Protein AF-A0A0B7FT93-F1 (afdb_monomer)

Foldseek 3Di:
DDPDPPPVCCVVPVVVCVPVPDDPPVPDDDPDPDPVVVVVVVVVVVVVVVVVVVVVDDDPDPPPDD

Secondary structure (DSSP, 8-state):
---SS-HHHIIIIIHHHHHHHSPPTTTS-----SHHHHHHHHHHHHHHHHHHHHHH----------

pLDDT: mean 78.75, std 12.32, range [44.38, 92.56]

Solvent-accessible surface area (backbone atoms only — not comparable to full-atom values): 4332 Å² total; per-residue (Å²): 135,86,80,73,91,41,65,67,58,43,59,72,60,44,56,77,44,40,76,77,71,45,73,57,73,91,75,43,88,73,74,65,88,46,72,69,51,43,54,52,49,51,52,52,52,51,52,52,52,51,56,53,49,60,72,70,56,73,75,82,67,81,84,82,77,131

Mean predicted aligned error: 12.43 Å

Organism: Thanatephorus cucumeris (strain AG1-IB / isolate 7/3/14) (NCBI:txid1108050)

Sequence (66 aa):
MFHYASPEWYNEHVLPTRDRFWPPEDKTNRPPTNPTDLHAELARLRAERLARRAKHSPDSEPSSDR

Structure (mmCIF, N/CA/C/O backbone):
data_AF-A0A0B7FT93-F1
#
_entry.id   AF-A0A0B7FT93-F1
#
loop_
_atom_site.group_PDB
_atom_site.id
_atom_site.type_symbol
_atom_site.label_atom_id
_atom_site.label_alt_id
_atom_site.label_comp_id
_atom_site.label_asym_id
_atom_site.label_entity_id
_atom_site.label_seq_id
_atom_site.pdbx_PDB_ins_code
_atom_site.Cartn_x
_atom_site.Cartn_y
_atom_site.Cartn_z
_atom_site.occupancy
_atom_site.B_iso_or_equiv
_atom_site.auth_seq_id
_atom_site.auth_comp_id
_atom_site.auth_asym_id
_atom_site.auth_atom_id
_atom_site.pdbx_PDB_model_num
ATOM 1 N N . MET A 1 1 ? 32.258 -5.315 -14.776 1.00 65.12 1 MET A N 1
ATOM 2 C CA . MET A 1 1 ? 31.382 -4.821 -15.861 1.00 65.12 1 MET A CA 1
ATOM 3 C C . MET A 1 1 ? 30.130 -4.258 -15.204 1.00 65.12 1 MET A C 1
ATOM 5 O O . MET A 1 1 ? 29.609 -4.913 -14.313 1.00 65.12 1 MET A O 1
ATOM 9 N N . PHE A 1 2 ? 29.718 -3.029 -15.526 1.00 65.31 2 PHE A N 1
ATOM 10 C CA . PHE A 1 2 ? 28.546 -2.398 -14.905 1.00 65.31 2 PHE A CA 1
ATOM 11 C C . PHE A 1 2 ? 27.284 -2.798 -15.676 1.00 65.31 2 PHE A C 1
ATOM 13 O O . PHE A 1 2 ? 27.144 -2.457 -16.847 1.00 65.31 2 PHE A O 1
ATOM 20 N N . HIS A 1 3 ? 26.375 -3.525 -15.027 1.00 66.94 3 HIS A N 1
ATOM 21 C CA . HIS A 1 3 ? 25.082 -3.902 -15.600 1.00 66.94 3 HIS A CA 1
ATOM 22 C C . HIS A 1 3 ? 24.072 -2.780 -15.343 1.00 66.94 3 HIS A C 1
ATOM 24 O O . HIS A 1 3 ? 23.248 -2.861 -14.437 1.00 66.94 3 HIS A O 1
ATOM 30 N N . TYR A 1 4 ? 24.172 -1.687 -16.101 1.00 69.62 4 TYR A N 1
ATOM 31 C CA . TYR A 1 4 ? 23.186 -0.611 -16.029 1.00 69.62 4 TYR A CA 1
ATOM 32 C C . TYR A 1 4 ? 22.005 -0.932 -16.947 1.00 69.62 4 TYR A C 1
ATOM 34 O O . TYR A 1 4 ? 22.200 -1.139 -18.142 1.00 69.62 4 TYR A O 1
ATOM 42 N N . ALA A 1 5 ? 20.796 -0.994 -16.383 1.00 71.94 5 ALA A N 1
ATOM 43 C CA . ALA A 1 5 ? 19.540 -1.213 -17.111 1.00 71.94 5 ALA A CA 1
ATOM 44 C C . ALA A 1 5 ? 19.519 -2.447 -18.046 1.00 71.94 5 ALA A C 1
ATOM 46 O O . ALA A 1 5 ? 18.759 -2.479 -19.010 1.00 71.94 5 ALA A O 1
ATOM 47 N N . SER A 1 6 ? 20.335 -3.472 -17.768 1.00 85.31 6 SER A N 1
ATOM 48 C CA . SER A 1 6 ? 20.322 -4.725 -18.528 1.00 85.31 6 SER A CA 1
ATOM 49 C C . SER A 1 6 ? 19.085 -5.551 -18.149 1.00 85.31 6 SER A C 1
ATOM 51 O O . SER A 1 6 ? 18.949 -5.909 -16.973 1.00 85.31 6 SER A O 1
ATOM 53 N N . PRO A 1 7 ? 18.203 -5.885 -19.113 1.00 85.00 7 PRO A N 1
ATOM 54 C CA . PRO A 1 7 ? 17.028 -6.712 -18.843 1.00 85.00 7 PRO A CA 1
ATOM 55 C C . PRO A 1 7 ? 17.404 -8.103 -18.322 1.00 85.00 7 PRO A C 1
ATOM 57 O O . PRO A 1 7 ? 16.801 -8.584 -17.368 1.00 85.00 7 PRO A O 1
ATOM 60 N N . GLU A 1 8 ? 18.454 -8.704 -18.888 1.00 87.94 8 GLU A N 1
ATOM 61 C CA . GLU A 1 8 ? 18.946 -10.027 -18.485 1.00 87.94 8 GLU A CA 1
ATOM 62 C C . GLU A 1 8 ? 19.411 -10.038 -17.027 1.00 87.94 8 GLU A C 1
ATOM 64 O O . GLU A 1 8 ? 18.988 -10.881 -16.240 1.00 87.94 8 GLU A O 1
ATOM 69 N N . TRP A 1 9 ? 20.190 -9.032 -16.616 1.00 87.31 9 TRP A N 1
ATOM 70 C CA . TRP A 1 9 ? 20.647 -8.934 -15.230 1.00 87.31 9 TRP A CA 1
ATOM 71 C C . TRP A 1 9 ? 19.476 -8.787 -14.245 1.00 87.31 9 TRP A C 1
ATOM 73 O O . TRP A 1 9 ? 19.469 -9.433 -13.195 1.00 87.31 9 TRP A O 1
ATOM 83 N N . TYR A 1 10 ? 18.467 -7.976 -14.589 1.00 84.25 10 TYR A N 1
ATOM 84 C CA . TYR A 1 10 ? 17.259 -7.808 -13.774 1.00 84.25 10 TYR A CA 1
ATOM 85 C C . TYR A 1 10 ? 16.491 -9.129 -13.624 1.00 84.25 10 TYR A C 1
ATOM 87 O O . TYR A 1 10 ? 16.075 -9.480 -12.516 1.00 84.25 10 TYR A O 1
ATOM 95 N N . ASN A 1 11 ? 16.350 -9.886 -14.714 1.00 87.69 11 ASN A N 1
ATOM 96 C CA . ASN A 1 11 ? 15.662 -11.174 -14.707 1.00 87.69 11 ASN A CA 1
ATOM 97 C C . ASN A 1 11 ? 16.401 -12.224 -13.872 1.00 87.69 11 ASN A C 1
ATOM 99 O O . ASN A 1 11 ? 15.771 -12.961 -13.119 1.00 87.69 11 ASN A O 1
ATOM 103 N N . GLU A 1 12 ? 17.726 -12.271 -13.969 1.00 88.56 12 GLU A N 1
ATOM 104 C CA . GLU A 1 12 ? 18.543 -13.258 -13.261 1.00 88.56 12 GLU A CA 1
ATOM 105 C C . GLU A 1 12 ? 18.710 -12.945 -11.768 1.00 88.56 12 GLU A C 1
ATOM 107 O O . GLU A 1 12 ? 18.790 -13.863 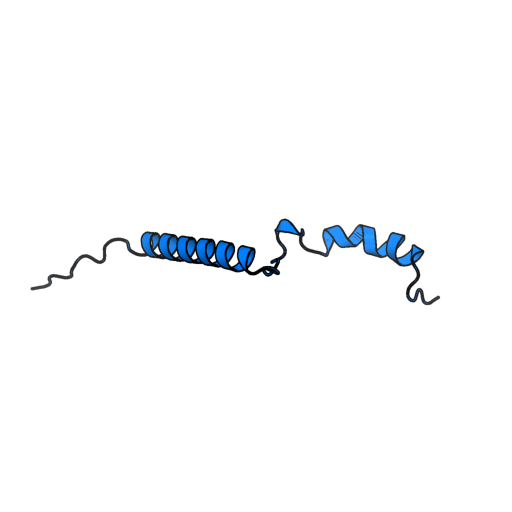-10.953 1.00 88.56 12 GLU A O 1
ATOM 112 N N . HIS A 1 13 ? 18.766 -11.664 -11.388 1.00 84.75 13 HIS A N 1
ATOM 113 C CA . HIS A 1 13 ? 19.183 -11.267 -10.037 1.00 84.75 13 HIS A CA 1
ATOM 114 C C . HIS A 1 13 ? 18.065 -10.617 -9.214 1.00 84.75 13 HIS A C 1
ATOM 116 O O . HIS A 1 13 ? 17.983 -10.841 -8.003 1.00 84.75 13 HIS A O 1
ATOM 122 N N . VAL A 1 14 ? 17.194 -9.823 -9.845 1.00 84.56 14 VAL A N 1
ATOM 123 C CA . VAL A 1 14 ? 16.177 -9.022 -9.142 1.00 84.56 14 VAL A CA 1
ATOM 124 C C . VAL A 1 14 ? 14.840 -9.750 -9.068 1.00 84.56 14 VAL A C 1
ATOM 126 O O . VAL A 1 14 ? 14.254 -9.819 -7.989 1.00 84.56 14 VAL A O 1
ATOM 129 N N . LEU A 1 15 ? 14.357 -10.338 -10.168 1.00 85.00 15 LEU A N 1
ATOM 130 C CA . LEU A 1 15 ? 13.083 -11.071 -10.162 1.00 85.00 15 LEU A CA 1
ATOM 131 C C . LEU A 1 15 ? 13.026 -12.200 -9.112 1.00 85.00 15 LEU A C 1
ATOM 133 O O . LEU A 1 15 ? 12.034 -12.248 -8.386 1.00 85.00 15 LEU A O 1
ATOM 137 N N . PRO A 1 16 ? 14.059 -13.053 -8.938 1.00 87.94 16 PRO A N 1
ATOM 138 C CA . PRO A 1 16 ? 13.996 -14.151 -7.969 1.00 87.94 16 PRO A CA 1
ATOM 139 C C . PRO A 1 16 ? 13.956 -13.683 -6.511 1.00 87.94 16 PRO A C 1
ATOM 141 O O . PRO A 1 16 ? 13.452 -14.384 -5.637 1.00 87.94 16 PRO A O 1
ATOM 144 N N . THR A 1 17 ? 14.507 -12.503 -6.221 1.00 82.94 17 THR A N 1
ATOM 145 C CA . THR A 1 17 ? 14.546 -11.939 -4.865 1.00 82.94 17 THR A CA 1
ATOM 146 C C . THR A 1 17 ? 13.392 -10.986 -4.582 1.00 82.94 17 THR A C 1
ATOM 148 O O . THR A 1 17 ? 13.082 -10.756 -3.410 1.00 82.94 17 THR A O 1
ATOM 151 N N . ARG A 1 18 ? 12.714 -10.481 -5.620 1.00 80.06 18 ARG A N 1
ATOM 152 C CA . ARG A 1 18 ? 11.570 -9.568 -5.513 1.00 80.06 18 ARG A CA 1
ATOM 153 C C . ARG A 1 18 ? 10.504 -10.104 -4.567 1.00 80.06 18 ARG A C 1
ATOM 155 O O . ARG A 1 18 ? 10.105 -9.388 -3.658 1.00 80.06 18 ARG A O 1
ATOM 162 N N . ASP A 1 19 ? 10.111 -11.363 -4.730 1.00 76.50 19 ASP A N 1
ATOM 163 C CA . ASP A 1 19 ? 9.003 -11.956 -3.971 1.00 76.50 19 ASP A CA 1
ATOM 164 C C . ASP A 1 19 ? 9.369 -12.224 -2.495 1.00 76.50 19 ASP A C 1
ATOM 166 O O . ASP A 1 19 ? 8.494 -12.377 -1.645 1.00 76.50 19 ASP A O 1
ATOM 170 N N . ARG A 1 20 ? 10.669 -12.248 -2.167 1.00 80.56 20 ARG A N 1
ATOM 171 C CA . ARG A 1 20 ? 11.171 -12.321 -0.785 1.00 80.56 20 ARG A CA 1
ATOM 172 C C . ARG A 1 20 ? 11.334 -10.939 -0.155 1.00 80.56 20 ARG A C 1
ATOM 174 O O . ARG A 1 20 ? 11.187 -10.804 1.058 1.00 80.56 20 ARG A O 1
ATOM 181 N N . PHE A 1 21 ? 11.725 -9.947 -0.951 1.00 82.44 21 PHE A N 1
ATOM 182 C CA . PHE A 1 21 ? 12.058 -8.609 -0.470 1.00 82.44 21 PHE A CA 1
ATOM 183 C C . PHE A 1 21 ? 10.826 -7.709 -0.364 1.00 82.44 21 PHE A C 1
ATOM 185 O O . PHE A 1 21 ? 10.685 -6.980 0.618 1.00 82.44 21 PHE A O 1
ATOM 192 N N . T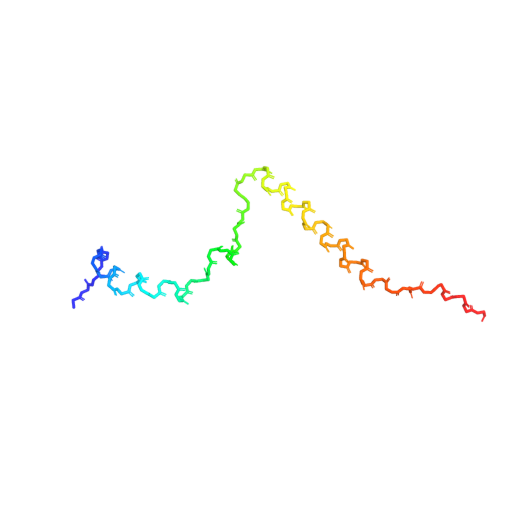RP A 1 22 ? 9.927 -7.759 -1.350 1.00 79.81 22 TRP A 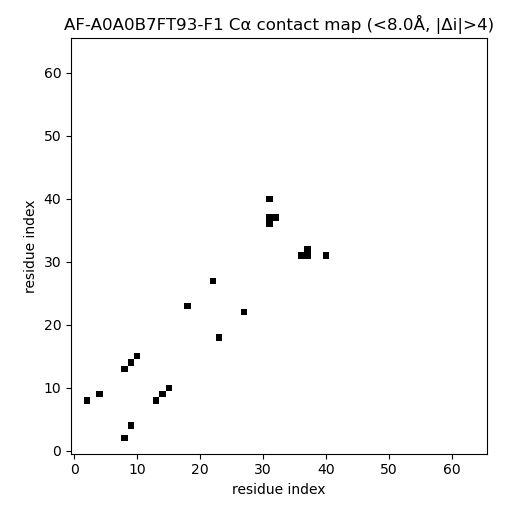N 1
ATOM 193 C CA . TRP A 1 22 ? 8.690 -6.994 -1.316 1.00 79.81 22 TRP A CA 1
ATOM 194 C C . TRP A 1 22 ? 7.616 -7.734 -0.521 1.00 79.81 22 TRP A C 1
ATOM 196 O O . TRP A 1 22 ? 7.430 -8.940 -0.699 1.00 79.81 22 TRP A O 1
ATOM 206 N N . PRO A 1 23 ? 6.875 -7.028 0.349 1.00 81.62 23 PRO A N 1
ATOM 207 C CA . PRO A 1 23 ? 5.695 -7.606 0.960 1.00 81.62 23 PRO A CA 1
ATOM 208 C C . PRO A 1 23 ? 4.704 -8.029 -0.138 1.00 81.62 23 PRO A C 1
ATOM 210 O O . PRO A 1 23 ? 4.578 -7.326 -1.144 1.00 81.62 23 PRO A O 1
ATOM 213 N N . PRO A 1 24 ? 3.975 -9.147 0.056 1.00 80.12 24 PRO A N 1
ATOM 214 C CA . PRO A 1 24 ? 2.921 -9.565 -0.858 1.00 80.12 24 PRO A CA 1
ATOM 215 C C . PRO A 1 24 ? 1.983 -8.400 -1.158 1.00 80.12 24 PRO A C 1
ATOM 217 O O . PRO A 1 24 ? 1.671 -7.610 -0.258 1.00 80.12 24 PRO A O 1
ATOM 220 N N . GLU A 1 25 ? 1.516 -8.295 -2.398 1.00 70.75 25 GLU A N 1
ATOM 221 C CA . GLU A 1 25 ? 0.651 -7.183 -2.798 1.00 70.75 25 GLU A CA 1
ATOM 222 C C . GLU A 1 25 ? -0.610 -7.085 -1.926 1.00 70.75 25 GLU A C 1
ATOM 224 O O . GLU A 1 25 ? -1.041 -5.981 -1.613 1.00 70.75 25 GLU A O 1
ATOM 229 N N . ASP A 1 26 ? -1.120 -8.217 -1.433 1.00 74.00 26 ASP A N 1
ATOM 230 C CA . ASP A 1 26 ? -2.272 -8.284 -0.523 1.00 74.00 26 A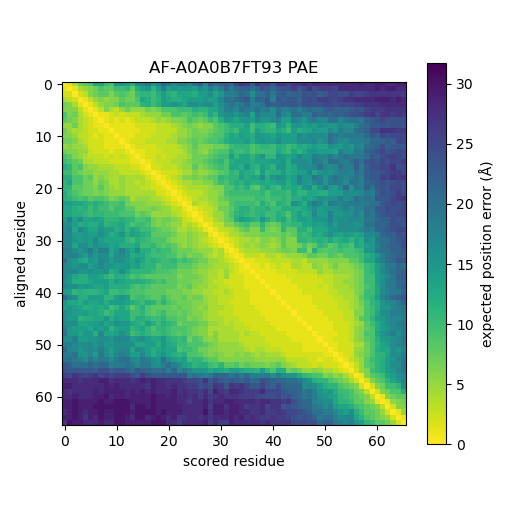SP A CA 1
ATOM 231 C C . ASP A 1 26 ? -2.011 -7.647 0.853 1.00 74.00 26 ASP A C 1
ATOM 233 O O . ASP A 1 26 ? -2.936 -7.205 1.532 1.00 74.00 26 ASP A O 1
ATOM 237 N N . LYS A 1 27 ? -0.747 -7.621 1.294 1.00 72.56 27 LYS A N 1
ATOM 238 C CA . LYS A 1 27 ? -0.317 -6.992 2.556 1.00 72.56 27 LYS A CA 1
ATOM 239 C C . LYS A 1 27 ? 0.154 -5.558 2.356 1.00 72.56 27 LYS A C 1
ATOM 241 O O . LYS A 1 27 ? 0.309 -4.820 3.330 1.00 72.56 27 LYS A O 1
ATOM 246 N N . THR A 1 28 ? 0.424 -5.178 1.114 1.00 79.88 28 THR A N 1
ATOM 247 C CA . THR A 1 28 ? 0.853 -3.829 0.784 1.00 79.88 28 THR A CA 1
ATOM 248 C C . THR A 1 28 ? -0.366 -2.925 0.823 1.00 79.88 28 THR A C 1
ATOM 250 O O . THR A 1 28 ? -1.376 -3.195 0.179 1.00 79.88 28 THR A O 1
ATOM 253 N N . ASN A 1 29 ? -0.287 -1.846 1.600 1.00 76.25 29 ASN A N 1
ATOM 254 C CA . ASN A 1 29 ? -1.375 -0.883 1.676 1.00 76.25 29 ASN A CA 1
ATOM 255 C C . ASN A 1 29 ? -1.588 -0.263 0.287 1.00 76.25 29 ASN A C 1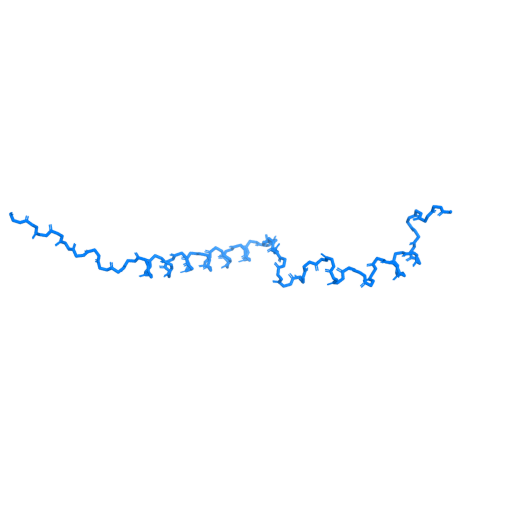
ATOM 257 O O . ASN A 1 29 ? -0.747 0.505 -0.180 1.00 76.25 29 ASN A O 1
ATOM 261 N N . ARG A 1 30 ? -2.685 -0.628 -0.382 1.00 76.75 30 ARG A N 1
ATOM 262 C CA . ARG A 1 30 ? -3.087 -0.034 -1.656 1.00 76.75 30 ARG A CA 1
ATOM 263 C C . ARG A 1 30 ? -3.995 1.155 -1.354 1.00 76.75 30 ARG A C 1
ATOM 265 O O . ARG A 1 30 ? -5.154 0.939 -0.996 1.00 76.75 30 ARG A O 1
ATOM 272 N N . PRO A 1 31 ? -3.498 2.400 -1.463 1.00 78.94 31 PRO A N 1
ATOM 273 C CA . PRO A 1 31 ? -4.356 3.555 -1.279 1.00 78.94 31 PRO A CA 1
ATOM 274 C C . PRO A 1 31 ? -5.481 3.521 -2.325 1.00 78.94 31 PRO A C 1
ATOM 276 O O . PRO A 1 31 ? -5.221 3.172 -3.480 1.00 78.94 31 PRO A O 1
ATOM 279 N N . PRO A 1 32 ? -6.722 3.866 -1.945 1.00 80.06 32 PRO A N 1
ATOM 280 C CA . PRO A 1 32 ? -7.833 3.895 -2.882 1.00 80.06 32 PRO A CA 1
ATOM 281 C C . PRO A 1 32 ? -7.547 4.920 -3.981 1.00 80.06 32 PRO A C 1
ATOM 283 O O . PRO A 1 32 ? -7.273 6.088 -3.706 1.00 80.06 32 PRO A O 1
ATOM 286 N N . THR A 1 33 ? -7.593 4.464 -5.229 1.00 85.19 33 THR A N 1
ATOM 287 C CA . THR A 1 33 ? -7.330 5.285 -6.418 1.00 85.19 33 THR A CA 1
ATOM 288 C C . THR A 1 33 ? -8.608 5.891 -6.991 1.00 85.19 33 THR A C 1
ATOM 290 O O . THR A 1 33 ? -8.537 6.901 -7.687 1.00 85.19 33 THR A O 1
ATOM 293 N N . ASN A 1 34 ? -9.774 5.319 -6.663 1.00 89.81 34 ASN A N 1
ATOM 294 C CA . ASN A 1 34 ? -11.081 5.793 -7.109 1.00 89.81 34 ASN A CA 1
ATOM 295 C C . ASN A 1 34 ? -11.933 6.324 -5.941 1.00 89.81 34 ASN A C 1
ATOM 297 O O . ASN A 1 34 ? -11.814 5.842 -4.808 1.00 89.81 34 ASN A O 1
ATOM 301 N N . PRO A 1 35 ? -12.869 7.258 -6.201 1.00 86.88 35 PRO A N 1
ATOM 302 C CA . PRO A 1 35 ? -13.776 7.777 -5.175 1.00 86.88 35 PRO A CA 1
ATOM 303 C C . PRO A 1 35 ? -14.656 6.695 -4.534 1.00 86.88 35 PRO A C 1
ATOM 305 O O . PRO A 1 35 ? -14.904 6.727 -3.331 1.00 86.88 35 PRO A O 1
ATOM 308 N N . THR A 1 36 ? -15.109 5.715 -5.320 1.00 88.19 36 THR A N 1
ATOM 309 C CA . THR A 1 36 ? -15.923 4.582 -4.845 1.00 88.19 36 THR A CA 1
ATOM 310 C C . THR A 1 36 ? -15.190 3.766 -3.786 1.00 88.19 36 THR A C 1
ATOM 312 O O . THR A 1 36 ? -15.748 3.464 -2.730 1.00 88.19 36 THR A O 1
ATOM 315 N N . ASP A 1 37 ? -13.916 3.483 -4.043 1.00 85.56 37 ASP A N 1
ATOM 316 C CA . ASP A 1 37 ? -13.062 2.661 -3.188 1.00 85.56 37 ASP A CA 1
ATOM 317 C C . ASP A 1 37 ? -12.741 3.408 -1.890 1.00 85.56 37 ASP A C 1
ATOM 319 O O . ASP A 1 37 ? -12.714 2.823 -0.807 1.00 85.56 37 ASP A O 1
ATOM 323 N N . LEU A 1 38 ? -12.596 4.733 -1.980 1.00 88.12 38 LEU A N 1
ATOM 324 C CA . LEU A 1 38 ? -12.413 5.604 -0.825 1.00 88.12 38 LEU A CA 1
ATOM 325 C C . LEU A 1 38 ? -13.632 5.568 0.103 1.00 88.12 38 LEU A C 1
ATOM 327 O O . LEU A 1 38 ? -13.478 5.426 1.318 1.00 88.12 38 LEU A O 1
ATOM 331 N N . HIS A 1 39 ? -14.848 5.670 -0.442 1.00 89.56 39 HIS A N 1
ATOM 332 C CA . HIS A 1 39 ? -16.069 5.587 0.363 1.00 89.56 39 HIS A CA 1
ATOM 333 C C . HIS A 1 39 ? -16.230 4.217 1.032 1.00 89.56 39 HIS A C 1
ATOM 335 O O . HIS A 1 39 ? -16.590 4.159 2.213 1.00 89.56 39 HIS A O 1
ATOM 341 N N . ALA A 1 40 ? -15.924 3.136 0.310 1.00 89.06 40 ALA A N 1
ATOM 342 C CA . ALA A 1 40 ? -15.958 1.779 0.846 1.00 89.06 40 ALA A CA 1
ATOM 343 C C . ALA A 1 40 ? -14.957 1.598 2.002 1.00 89.06 40 ALA A C 1
ATOM 345 O O . ALA A 1 40 ? -15.335 1.119 3.076 1.00 89.06 40 ALA A O 1
ATOM 346 N N . GLU A 1 41 ? -13.712 2.057 1.838 1.00 89.06 41 GLU A N 1
ATOM 347 C CA . GLU A 1 41 ? -12.690 1.931 2.883 1.00 89.06 41 GLU A CA 1
ATOM 348 C C . GLU A 1 41 ? -13.006 2.810 4.101 1.00 89.06 41 GLU A C 1
ATOM 350 O O . GLU A 1 41 ? -12.865 2.374 5.245 1.00 89.06 41 GLU A O 1
ATOM 355 N N . LEU A 1 42 ? -13.541 4.021 3.899 1.00 91.12 42 LEU A N 1
ATOM 356 C CA . LEU A 1 42 ? -14.008 4.860 5.007 1.00 91.12 42 LEU A CA 1
ATOM 357 C C . LEU A 1 42 ? -15.140 4.200 5.800 1.00 91.12 42 LEU A C 1
ATOM 359 O O . LEU A 1 42 ? -15.155 4.294 7.030 1.00 91.12 42 LEU A O 1
ATOM 363 N N . ALA A 1 43 ? -16.088 3.545 5.127 1.00 92.25 43 ALA A N 1
ATOM 364 C CA . ALA A 1 43 ? -17.153 2.806 5.796 1.00 92.25 43 ALA A CA 1
ATOM 365 C C . ALA A 1 43 ? -16.583 1.643 6.628 1.00 92.25 43 ALA A C 1
ATOM 367 O O . ALA A 1 43 ? -16.940 1.505 7.803 1.00 92.25 43 ALA A O 1
ATOM 368 N N . ARG A 1 44 ? -15.629 0.882 6.069 1.00 91.56 44 ARG A N 1
ATOM 369 C CA . ARG A 1 44 ? -14.914 -0.203 6.764 1.00 91.56 44 ARG A CA 1
ATOM 370 C C . ARG A 1 44 ? -14.211 0.295 8.030 1.00 91.56 44 ARG A C 1
ATOM 372 O O . ARG A 1 44 ? -14.426 -0.244 9.114 1.00 91.56 44 ARG A O 1
ATOM 379 N N . LEU A 1 45 ? -13.438 1.376 7.918 1.00 89.69 45 LEU A N 1
ATOM 380 C CA . LEU A 1 45 ? -12.692 1.967 9.035 1.00 89.69 45 LEU A CA 1
ATOM 381 C C . LEU A 1 45 ? -13.609 2.529 10.131 1.00 89.69 45 LEU A C 1
ATOM 383 O O . LEU A 1 45 ? -13.290 2.443 11.320 1.00 89.69 45 LEU A O 1
ATOM 387 N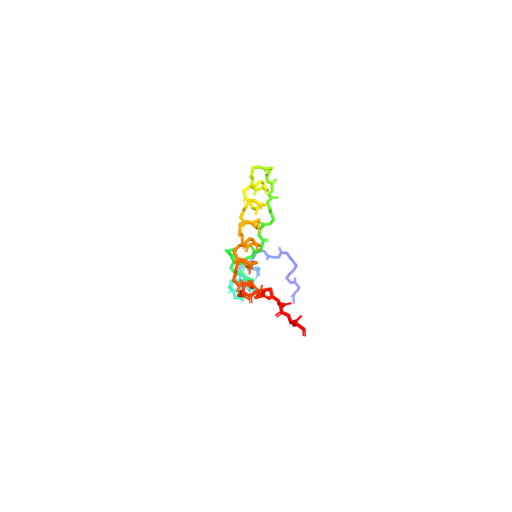 N . ARG A 1 46 ? -14.760 3.105 9.763 1.00 92.56 46 ARG A N 1
ATOM 388 C CA . ARG A 1 46 ? -15.769 3.560 10.736 1.00 92.56 46 ARG A CA 1
ATOM 389 C C . ARG A 1 46 ? -16.354 2.387 11.520 1.00 92.56 46 ARG A C 1
ATOM 391 O O . ARG A 1 46 ? -16.436 2.476 12.745 1.00 92.56 46 ARG A O 1
ATOM 398 N N . ALA A 1 47 ? -16.706 1.297 10.839 1.00 92.19 47 ALA A N 1
ATOM 399 C CA . ALA A 1 47 ? -17.218 0.088 11.479 1.00 92.19 47 ALA A CA 1
ATOM 400 C C . ALA A 1 47 ? -16.180 -0.532 12.431 1.00 92.19 47 ALA A C 1
ATOM 402 O O . ALA A 1 47 ? -16.502 -0.860 13.573 1.00 92.19 47 ALA A O 1
ATOM 403 N N . GLU A 1 48 ? -14.914 -0.605 12.010 1.00 91.38 48 GLU A N 1
ATOM 404 C CA . GLU A 1 48 ? -13.825 -1.118 12.846 1.00 91.38 48 GLU A CA 1
ATOM 405 C C . GLU A 1 48 ? -13.622 -0.273 14.115 1.00 91.38 48 GLU A C 1
ATOM 407 O O . GLU A 1 48 ? -13.470 -0.810 15.216 1.00 91.38 48 GLU A O 1
ATOM 412 N N . ARG A 1 49 ? -13.676 1.060 13.992 1.00 91.19 49 ARG A N 1
ATOM 413 C CA . ARG A 1 49 ? -13.598 1.974 15.144 1.00 91.19 49 ARG A CA 1
ATOM 414 C C . ARG A 1 49 ? -14.755 1.773 16.114 1.00 91.19 49 ARG A C 1
ATOM 416 O O . ARG A 1 49 ? -14.525 1.771 17.322 1.00 91.19 49 ARG A O 1
ATOM 423 N N . LEU A 1 50 ? -15.977 1.611 15.608 1.00 90.62 50 LEU A N 1
ATOM 424 C CA . LEU A 1 50 ? -17.152 1.376 16.445 1.00 90.62 50 LEU A CA 1
ATOM 425 C C . LEU A 1 50 ? -17.030 0.044 17.202 1.00 90.62 50 LEU A C 1
ATOM 427 O O . LEU A 1 50 ? -17.214 0.014 18.416 1.00 90.62 50 LEU A O 1
ATOM 431 N N . ALA A 1 51 ? -16.626 -1.027 16.514 1.00 90.00 51 ALA A N 1
ATOM 432 C CA . ALA A 1 51 ? -16.406 -2.337 17.123 1.00 90.00 51 ALA A CA 1
ATOM 433 C C . ALA A 1 51 ? -15.300 -2.306 18.188 1.00 90.00 51 ALA A C 1
ATOM 435 O O . ALA A 1 51 ? -15.423 -2.930 19.241 1.00 90.00 51 ALA A O 1
ATOM 436 N N . ARG A 1 52 ? -14.219 -1.555 17.945 1.00 87.69 52 ARG A N 1
ATOM 437 C CA . ARG A 1 52 ? -13.139 -1.373 18.921 1.00 87.69 52 ARG A CA 1
ATOM 438 C C . ARG A 1 52 ? -13.613 -0.624 20.162 1.00 87.69 52 ARG A C 1
ATOM 440 O O . ARG A 1 52 ? -13.273 -1.034 21.264 1.00 87.69 52 ARG A O 1
ATOM 447 N N . ARG A 1 53 ? -14.413 0.434 19.988 1.00 85.44 53 ARG A N 1
ATOM 448 C CA . ARG A 1 53 ? -15.019 1.184 21.100 1.00 85.44 53 ARG A CA 1
ATOM 449 C C . ARG A 1 53 ? -15.958 0.309 21.925 1.00 85.44 53 ARG A C 1
ATOM 451 O O . ARG A 1 53 ? -15.804 0.275 23.134 1.00 85.44 53 ARG A O 1
ATOM 458 N N . ALA A 1 54 ? -16.835 -0.461 21.283 1.00 83.06 54 ALA A N 1
ATOM 459 C CA . ALA A 1 54 ? -17.733 -1.387 21.975 1.00 83.06 54 ALA A CA 1
ATOM 460 C C . ALA A 1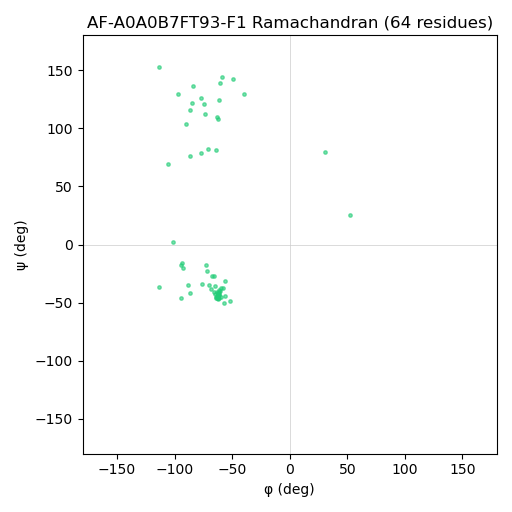 54 ? -16.978 -2.427 22.826 1.00 83.06 54 ALA A C 1
ATOM 462 O O . ALA A 1 54 ? -17.393 -2.732 23.935 1.00 83.06 54 ALA A O 1
ATOM 463 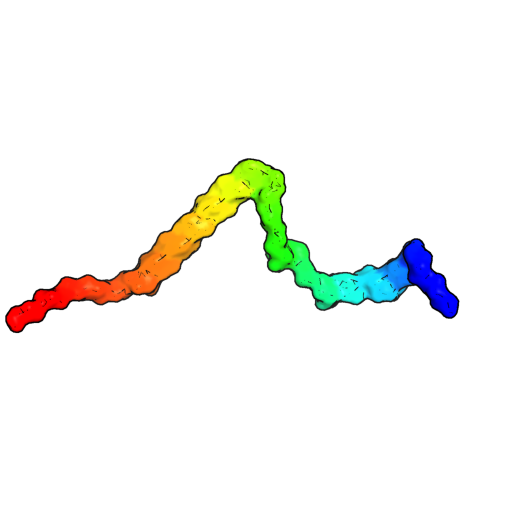N N . LYS A 1 55 ? -15.827 -2.924 22.351 1.00 79.94 55 LYS A N 1
ATOM 464 C CA . LYS A 1 55 ? -14.963 -3.844 23.118 1.00 79.94 55 LYS A CA 1
ATOM 465 C C . LYS A 1 55 ? -14.220 -3.178 24.283 1.00 79.94 55 LYS A C 1
ATOM 467 O O . LYS A 1 55 ? -13.757 -3.879 25.174 1.00 79.94 55 LYS A O 1
ATOM 472 N N . HIS A 1 56 ? -14.035 -1.860 24.239 1.00 70.56 56 HIS A N 1
ATOM 473 C CA . HIS A 1 56 ? -13.318 -1.080 25.255 1.00 70.56 56 HIS A CA 1
ATOM 474 C C . HIS A 1 56 ? -14.241 -0.341 26.227 1.00 70.56 56 HIS A C 1
ATOM 476 O O . HIS A 1 56 ? -13.749 0.342 27.118 1.00 70.56 56 HIS A O 1
ATOM 482 N N . 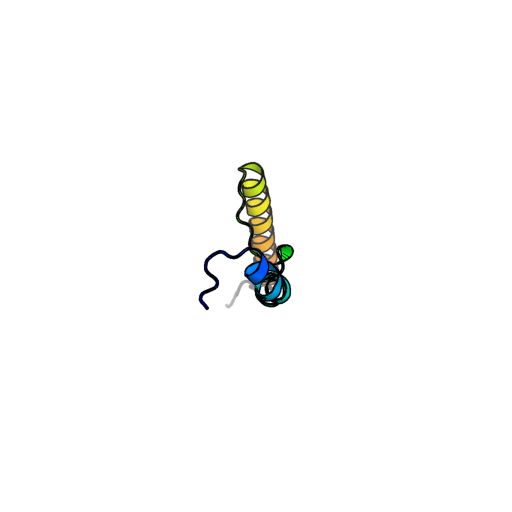SER A 1 57 ? -15.556 -0.499 26.088 1.00 60.94 57 SER A N 1
ATOM 483 C CA . SER A 1 57 ? -16.539 -0.081 27.082 1.00 60.94 57 SER A CA 1
ATOM 484 C C . SER A 1 57 ? -17.098 -1.308 27.814 1.00 60.94 57 SER A C 1
ATOM 486 O O . SER A 1 57 ? -18.256 -1.648 27.587 1.00 60.94 57 SER A O 1
ATOM 488 N N . PRO A 1 58 ? -16.315 -2.018 28.653 1.00 58.31 58 PRO A N 1
ATOM 489 C CA . PRO A 1 58 ? -16.912 -2.810 29.713 1.00 58.31 58 PRO A CA 1
ATOM 490 C C . PRO A 1 58 ? -17.389 -1.821 30.782 1.00 58.31 58 PRO A C 1
ATOM 492 O O . PRO A 1 58 ? -16.569 -1.109 31.355 1.00 58.31 58 PRO A O 1
ATOM 495 N N . ASP A 1 59 ? -18.703 -1.705 30.952 1.00 55.03 59 ASP A N 1
ATOM 496 C CA . ASP A 1 59 ? -19.378 -1.190 32.148 1.00 55.03 59 ASP A CA 1
ATOM 497 C C . ASP A 1 59 ? -18.600 -0.131 32.949 1.00 55.03 59 ASP A C 1
ATOM 499 O O . ASP A 1 59 ? -18.022 -0.406 34.001 1.00 55.03 59 ASP A O 1
ATOM 503 N N . SER A 1 60 ? -18.619 1.127 32.494 1.00 53.47 60 SER A N 1
ATOM 504 C CA . SER A 1 60 ? -18.495 2.226 33.452 1.00 53.47 60 SER A CA 1
ATOM 505 C C . SER A 1 60 ? -19.806 2.270 34.240 1.00 53.47 60 SER A C 1
ATOM 507 O O . SER A 1 60 ? -20.729 3.005 33.883 1.00 53.47 60 SER A O 1
ATOM 509 N N . GLU A 1 61 ? -19.905 1.410 35.254 1.00 54.97 61 GLU A N 1
ATOM 510 C CA . GLU A 1 61 ? -20.873 1.512 36.344 1.00 54.97 61 GLU A CA 1
ATOM 511 C C . GLU A 1 61 ? -21.002 2.993 36.747 1.00 54.97 61 GLU A C 1
ATOM 513 O O . GLU A 1 61 ? -19.974 3.658 36.944 1.00 54.97 61 GLU A O 1
ATOM 518 N N . PRO A 1 62 ? -22.218 3.561 36.848 1.00 53.94 62 PRO A N 1
ATOM 519 C CA . PRO A 1 62 ? -22.365 4.889 37.409 1.00 53.94 62 PRO A CA 1
ATOM 520 C C . PRO A 1 62 ? -21.898 4.796 38.860 1.00 53.94 62 PRO A C 1
ATOM 522 O O . PRO A 1 62 ? -22.561 4.164 39.680 1.00 53.94 62 PRO A O 1
ATOM 525 N N . SER A 1 63 ? -20.750 5.398 39.180 1.00 52.69 63 SER A N 1
ATOM 526 C CA . SER A 1 63 ? -20.284 5.557 40.555 1.00 52.69 63 SER A CA 1
ATOM 527 C C . SER A 1 63 ? -21.272 6.459 41.301 1.00 52.69 63 SER A C 1
ATOM 529 O O . SER A 1 63 ? -21.091 7.670 41.417 1.00 52.69 63 SER A O 1
ATOM 531 N N . SER A 1 64 ? -22.369 5.857 41.749 1.00 55.28 64 SER A N 1
ATOM 532 C CA . SER A 1 64 ? -23.231 6.348 42.807 1.00 55.28 64 SER A CA 1
ATOM 533 C C . SER A 1 64 ? -22.499 6.054 44.109 1.00 55.28 64 SER A C 1
ATOM 535 O O . SER A 1 64 ? -22.808 5.065 44.773 1.00 55.28 64 SER A O 1
ATOM 537 N N . ASP A 1 65 ? -21.513 6.884 44.445 1.00 57.34 65 ASP A N 1
ATOM 538 C CA . ASP A 1 65 ? -20.962 6.898 45.795 1.00 57.34 65 ASP A CA 1
ATOM 539 C C . ASP A 1 65 ? -21.622 8.024 46.593 1.00 57.34 65 ASP A C 1
ATOM 541 O O . ASP A 1 65 ? -21.809 9.142 46.101 1.00 57.34 65 ASP A O 1
ATOM 545 N N . ARG A 1 66 ? -22.089 7.631 47.772 1.00 44.38 66 ARG A N 1
ATOM 546 C CA . ARG A 1 66 ? -22.959 8.355 48.701 1.00 44.38 66 ARG A CA 1
ATOM 547 C C . ARG A 1 66 ? -22.153 9.191 49.680 1.00 44.38 66 ARG A C 1
ATOM 549 O O . ARG A 1 66 ? -21.048 8.752 50.057 1.00 44.38 66 ARG A O 1
#

InterPro domains:
  IPR018625 Protein Pet100 [PF09803] (1-56)
  IPR018625 Protein Pet100 [PTHR33968] (1-61)

Radius of gyration: 24.4 Å; Cα contacts (8 Å, |Δi|>4): 11; chains: 1; bounding box: 55×22×68 Å